Protein AF-A0A329S9K6-F1 (afdb_monomer_lite)

Organism: NCBI:txid29920

Structure (mmCIF, N/CA/C/O backbone):
data_AF-A0A329S9K6-F1
#
_entry.id   AF-A0A329S9K6-F1
#
loop_
_atom_site.group_PDB
_atom_site.id
_atom_site.type_symbol
_atom_site.label_atom_id
_atom_site.label_alt_id
_atom_site.label_comp_id
_atom_site.label_asym_id
_atom_site.label_entity_id
_atom_site.label_seq_id
_atom_site.pdbx_PDB_ins_code
_atom_site.Cartn_x
_atom_site.Cartn_y
_atom_site.Cartn_z
_atom_site.occupancy
_atom_site.B_iso_or_equiv
_atom_site.auth_seq_id
_atom_site.auth_comp_id
_atom_site.auth_asym_id
_atom_site.auth_atom_id
_atom_site.pdbx_PDB_model_num
ATOM 1 N N . MET A 1 1 ? 4.020 3.163 -23.873 1.00 39.38 1 MET A N 1
ATOM 2 C CA . MET A 1 1 ? 3.895 3.831 -22.552 1.00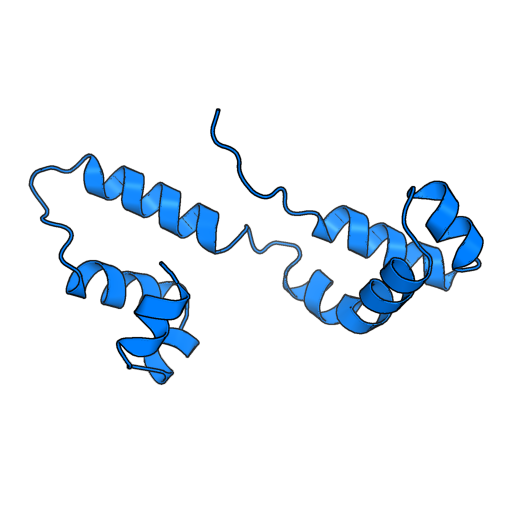 39.38 1 MET A CA 1
ATOM 3 C C . MET A 1 1 ? 4.492 2.930 -21.475 1.00 39.38 1 MET A C 1
ATOM 5 O O . MET A 1 1 ? 4.010 1.814 -21.320 1.00 39.38 1 MET A O 1
ATOM 9 N N . LYS A 1 2 ? 5.538 3.359 -20.749 1.00 43.84 2 LYS A N 1
ATOM 10 C CA . LYS A 1 2 ? 6.061 2.594 -19.600 1.00 43.84 2 LYS A CA 1
ATOM 11 C C . LYS A 1 2 ? 4.989 2.581 -18.488 1.00 43.84 2 LYS A C 1
ATOM 13 O O . LYS A 1 2 ? 4.810 3.578 -17.790 1.00 43.84 2 LYS A O 1
ATOM 18 N N . LYS A 1 3 ? 4.227 1.486 -18.356 1.00 47.94 3 LYS A N 1
ATOM 19 C CA . LYS A 1 3 ? 3.249 1.277 -17.269 1.00 47.94 3 LYS A CA 1
ATOM 20 C C . LYS A 1 3 ? 3.999 0.938 -15.979 1.00 47.94 3 LYS A C 1
ATOM 22 O O . LYS A 1 3 ? 4.138 -0.222 -15.613 1.00 47.94 3 LYS A O 1
ATOM 27 N N . TRP A 1 4 ? 4.508 1.955 -15.295 1.00 52.69 4 TRP A N 1
ATOM 28 C CA . TRP A 1 4 ? 5.108 1.769 -13.978 1.00 52.69 4 TRP A CA 1
ATOM 29 C C . TRP A 1 4 ? 4.030 1.732 -12.887 1.00 52.69 4 TRP A C 1
ATOM 31 O O . TRP A 1 4 ? 3.126 2.578 -12.898 1.00 52.69 4 TRP A O 1
ATOM 41 N N . PRO A 1 5 ? 4.128 0.829 -11.896 1.00 54.84 5 PRO A N 1
ATOM 42 C CA . PRO A 1 5 ? 3.332 0.928 -10.682 1.00 54.84 5 PRO A CA 1
ATOM 43 C C . PRO A 1 5 ? 3.665 2.248 -9.979 1.00 54.84 5 PRO A C 1
ATOM 45 O O . PRO A 1 5 ? 4.776 2.440 -9.482 1.00 54.84 5 PRO A O 1
ATOM 48 N N . LYS A 1 6 ? 2.719 3.193 -9.963 1.00 60.12 6 LYS A N 1
ATOM 49 C CA . LYS A 1 6 ? 2.907 4.476 -9.273 1.00 60.12 6 LYS A CA 1
ATOM 50 C C . LYS A 1 6 ? 3.147 4.208 -7.785 1.00 60.12 6 LYS A C 1
ATOM 52 O O . LYS A 1 6 ? 2.369 3.487 -7.160 1.00 60.12 6 LYS A O 1
ATOM 57 N N . ASN A 1 7 ? 4.185 4.815 -7.204 1.00 67.88 7 ASN A N 1
ATOM 58 C CA . ASN A 1 7 ? 4.371 4.796 -5.755 1.00 67.88 7 ASN A CA 1
ATOM 59 C C . ASN A 1 7 ? 3.206 5.556 -5.097 1.00 67.88 7 ASN A C 1
ATOM 61 O O . ASN A 1 7 ? 3.165 6.786 -5.101 1.00 67.88 7 ASN A O 1
ATOM 65 N N . LYS A 1 8 ? 2.245 4.809 -4.543 1.00 75.31 8 LYS A N 1
ATOM 66 C CA . LYS A 1 8 ? 1.071 5.361 -3.853 1.00 75.31 8 LYS A CA 1
ATOM 67 C C . LYS A 1 8 ? 1.327 5.640 -2.365 1.00 75.31 8 LYS A C 1
ATOM 69 O O . LYS A 1 8 ? 0.401 6.065 -1.683 1.00 75.31 8 LYS A O 1
ATOM 74 N N . ASN A 1 9 ? 2.541 5.428 -1.842 1.00 79.88 9 ASN A N 1
ATOM 75 C CA . ASN A 1 9 ? 2.822 5.555 -0.404 1.00 79.88 9 ASN A CA 1
ATOM 76 C C . ASN A 1 9 ? 2.548 6.966 0.121 1.00 79.88 9 ASN A C 1
ATOM 78 O O . ASN A 1 9 ? 2.040 7.092 1.226 1.00 79.88 9 ASN A O 1
ATOM 82 N N . LYS A 1 10 ? 2.767 8.017 -0.683 1.00 80.12 10 LYS A N 1
ATOM 83 C CA . LYS A 1 10 ? 2.401 9.395 -0.305 1.00 80.12 10 LYS A CA 1
ATOM 84 C C . LYS A 1 10 ? 0.908 9.527 0.016 1.00 80.12 10 LYS A C 1
ATOM 86 O O . LYS A 1 10 ? 0.547 10.101 1.034 1.00 80.12 10 LYS A O 1
ATOM 91 N N . THR A 1 11 ? 0.040 8.965 -0.825 1.00 83.50 11 THR A N 1
ATOM 92 C CA . THR A 1 11 ? -1.416 8.985 -0.615 1.00 83.50 11 THR A CA 1
ATOM 93 C C . THR A 1 11 ? -1.823 8.118 0.574 1.00 83.50 11 THR A C 1
ATOM 95 O O . THR A 1 11 ? -2.662 8.525 1.370 1.00 83.50 11 THR A O 1
ATOM 98 N N . LYS A 1 12 ? -1.193 6.946 0.732 1.00 87.06 12 LYS A N 1
ATOM 99 C CA . LYS A 1 12 ? -1.447 6.051 1.871 1.00 87.06 12 LYS A CA 1
ATOM 100 C C . LYS A 1 12 ? -1.069 6.696 3.207 1.00 87.06 12 LYS A C 1
ATOM 102 O O . LYS A 1 12 ? -1.799 6.544 4.179 1.00 87.06 12 LYS A O 1
ATOM 107 N N . LEU A 1 13 ? 0.044 7.429 3.238 1.00 85.25 13 LEU A N 1
ATOM 108 C CA . LEU A 1 13 ? 0.511 8.169 4.411 1.00 85.25 13 LEU A CA 1
ATOM 109 C C . LEU A 1 13 ? -0.431 9.320 4.761 1.00 85.25 13 LEU A C 1
ATOM 111 O O . LEU A 1 13 ? -0.845 9.401 5.910 1.00 85.25 13 LEU A O 1
ATOM 115 N N . LYS A 1 14 ? -0.879 10.108 3.773 1.00 86.50 14 LYS A N 1
ATOM 116 C CA . LYS A 1 14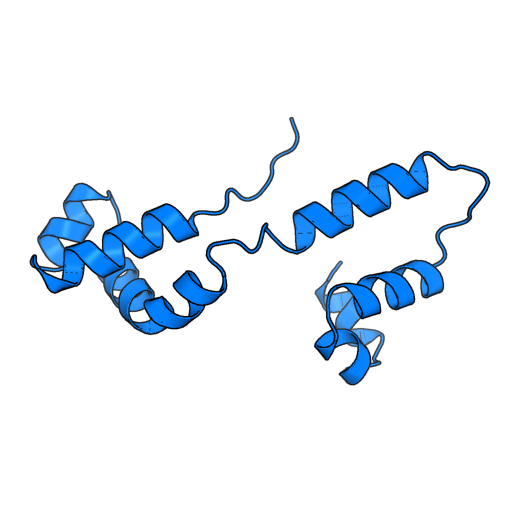 ? -1.915 11.134 3.991 1.00 86.50 14 LYS A CA 1
ATOM 117 C C . LYS A 1 14 ? -3.185 10.549 4.616 1.00 86.50 14 LYS A C 1
ATOM 119 O O . LYS A 1 14 ? -3.717 11.120 5.559 1.00 86.50 14 LYS A O 1
ATOM 124 N N . GLY A 1 15 ? -3.650 9.395 4.129 1.00 87.06 15 GLY A N 1
ATOM 125 C CA . GLY A 1 15 ? -4.804 8.709 4.718 1.00 87.06 15 GLY A CA 1
ATOM 126 C C . GLY A 1 15 ? -4.546 8.185 6.132 1.00 87.06 15 GLY A C 1
ATOM 127 O O . GLY A 1 15 ? -5.409 8.305 6.996 1.00 87.06 15 GLY A O 1
ATOM 128 N N . ALA A 1 16 ? -3.351 7.653 6.396 1.00 87.94 16 ALA A N 1
ATOM 129 C CA . ALA A 1 16 ? -2.968 7.204 7.732 1.00 87.94 16 ALA A CA 1
ATOM 130 C C . ALA A 1 16 ? -2.860 8.371 8.730 1.00 87.94 16 ALA A C 1
ATOM 132 O O . ALA A 1 16 ? -3.294 8.231 9.870 1.00 87.94 16 ALA A O 1
ATOM 133 N N . GLU A 1 17 ? -2.336 9.524 8.317 1.00 86.81 17 GLU A N 1
ATOM 134 C CA . GLU A 1 17 ? -2.247 10.731 9.149 1.00 86.81 17 GLU A CA 1
ATOM 135 C C . GLU A 1 17 ? -3.623 11.346 9.409 1.00 86.81 17 GLU A C 1
ATOM 137 O O . GLU A 1 17 ? -3.973 11.5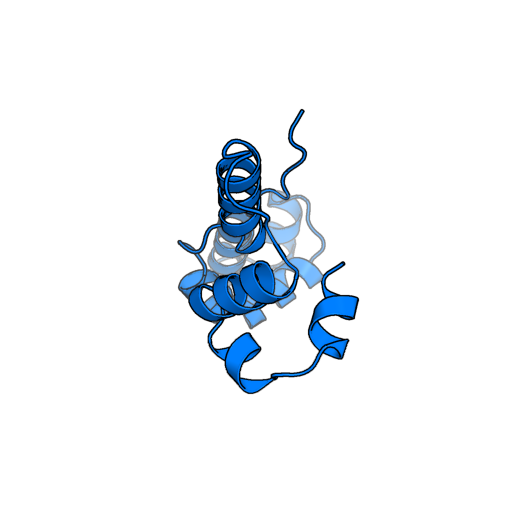64 10.567 1.00 86.81 17 GLU A O 1
ATOM 142 N N . ALA A 1 18 ? -4.445 11.525 8.369 1.00 87.62 18 ALA A N 1
ATOM 143 C CA . ALA A 1 18 ? -5.801 12.062 8.503 1.00 87.62 18 ALA A CA 1
ATOM 144 C C . ALA A 1 18 ? -6.672 11.211 9.444 1.00 87.62 18 ALA A C 1
ATOM 146 O O . ALA A 1 18 ? -7.461 11.739 10.222 1.00 87.62 18 ALA A O 1
ATOM 147 N N . SER A 1 19 ? -6.480 9.888 9.434 1.00 84.50 19 SER A N 1
ATOM 148 C CA . SER A 1 19 ? -7.211 8.963 10.309 1.00 84.50 19 SER A CA 1
ATOM 149 C C . SER A 1 19 ? -6.823 9.015 11.793 1.00 84.50 19 SER A C 1
ATOM 151 O O . SER A 1 19 ? -7.457 8.335 12.595 1.00 84.50 19 SER A O 1
ATOM 153 N N . LYS A 1 20 ? -5.785 9.776 12.173 1.00 84.56 20 LYS A N 1
ATOM 154 C CA . LYS A 1 20 ? -5.461 10.040 13.588 1.00 84.56 20 LYS A CA 1
ATOM 155 C C . LYS A 1 20 ? -6.315 11.162 14.178 1.00 84.56 20 LYS A C 1
ATOM 157 O O . LYS A 1 20 ? -6.518 11.186 15.384 1.00 84.56 20 LYS A O 1
ATOM 162 N N . SER A 1 21 ? -6.777 12.083 13.334 1.00 83.69 21 SER A N 1
ATOM 163 C CA . SER A 1 21 ? -7.503 13.292 13.745 1.00 83.69 21 SER A CA 1
ATOM 164 C C . SER A 1 21 ? -8.983 13.259 13.361 1.00 83.69 21 SER A C 1
ATOM 166 O O . SER A 1 21 ? -9.773 13.984 13.952 1.00 83.69 21 SER A O 1
ATOM 168 N N . ALA A 1 22 ? -9.366 12.427 12.390 1.00 87.12 22 ALA A N 1
ATOM 169 C CA . ALA A 1 22 ? -10.737 12.286 11.914 1.00 87.12 22 ALA A CA 1
ATOM 170 C C . ALA A 1 22 ? -11.193 10.814 11.913 1.00 87.12 22 ALA A C 1
ATOM 172 O O . ALA A 1 22 ? -10.360 9.904 11.814 1.00 87.12 22 ALA A O 1
ATOM 173 N N . PRO A 1 23 ? -12.514 10.552 11.959 1.00 90.50 23 PRO A N 1
ATOM 174 C CA . PRO A 1 23 ? -13.055 9.204 11.859 1.00 90.50 23 PRO A CA 1
ATOM 175 C C . PRO A 1 23 ? -12.603 8.504 10.574 1.00 90.50 23 PRO A C 1
ATOM 177 O O . PRO A 1 23 ? -12.684 9.057 9.474 1.00 90.50 23 PRO A O 1
ATOM 180 N N . VAL A 1 24 ? -12.209 7.234 10.693 1.00 88.12 24 VAL A N 1
ATOM 181 C CA . VAL A 1 24 ? -11.742 6.406 9.565 1.00 88.12 24 VAL A CA 1
ATOM 182 C C . VAL A 1 24 ? -12.752 6.367 8.412 1.00 88.12 24 VAL A C 1
ATOM 184 O O . VAL A 1 24 ? -12.352 6.345 7.250 1.00 88.12 24 VAL A O 1
ATOM 187 N N . ALA A 1 25 ? -14.053 6.394 8.715 1.00 88.06 25 ALA A N 1
ATOM 188 C CA . ALA A 1 25 ? -15.118 6.420 7.714 1.00 88.06 25 ALA A CA 1
ATOM 189 C C . ALA A 1 25 ? -15.103 7.702 6.863 1.00 88.06 25 ALA A C 1
ATOM 191 O O . ALA A 1 25 ? -15.256 7.630 5.648 1.00 88.06 25 ALA A O 1
ATOM 192 N N . GLN A 1 26 ? -14.848 8.862 7.471 1.00 89.50 26 GLN A N 1
ATOM 193 C CA . GLN A 1 26 ? -14.786 10.139 6.759 1.00 89.50 26 GLN A CA 1
ATOM 194 C C . GLN A 1 26 ? -13.554 10.202 5.847 1.00 89.50 26 GLN A C 1
ATOM 196 O O . GLN A 1 26 ? -13.652 10.591 4.684 1.00 89.50 26 GLN A O 1
ATOM 201 N N . VAL A 1 27 ? -12.407 9.735 6.349 1.00 88.25 27 VAL A N 1
ATOM 202 C CA . VAL A 1 27 ? -11.147 9.658 5.592 1.00 88.25 27 VAL A CA 1
ATOM 203 C C . VAL A 1 27 ? -11.252 8.677 4.420 1.00 88.25 27 VAL A C 1
ATOM 205 O O . VAL A 1 27 ? -10.754 8.950 3.327 1.00 88.25 27 VAL A O 1
ATOM 208 N N . ALA A 1 28 ? -11.921 7.542 4.630 1.00 89.81 28 ALA A N 1
ATOM 209 C CA . ALA A 1 28 ? -12.207 6.550 3.598 1.00 89.81 28 ALA A CA 1
ATOM 210 C C . ALA A 1 28 ? -13.023 7.154 2.441 1.00 89.81 28 ALA A C 1
ATOM 212 O O . ALA A 1 28 ? -12.632 7.016 1.279 1.00 89.81 28 ALA A O 1
ATOM 213 N N . THR A 1 29 ? -14.091 7.890 2.759 1.00 91.06 29 THR A N 1
ATOM 214 C CA . THR A 1 29 ? -14.939 8.563 1.765 1.00 91.06 29 THR A CA 1
ATOM 215 C C . THR A 1 29 ? -14.183 9.659 1.014 1.00 91.06 29 THR A C 1
ATOM 217 O O . THR A 1 29 ? -14.226 9.687 -0.213 1.00 91.06 29 THR A O 1
ATOM 220 N N . GLN A 1 30 ? -13.417 10.505 1.713 1.00 89.50 30 GLN A N 1
ATOM 221 C CA . GLN A 1 30 ? -12.613 11.569 1.089 1.00 89.50 30 GLN A CA 1
ATOM 222 C C . GLN A 1 30 ? -11.563 11.036 0.106 1.00 89.50 30 GLN A C 1
ATOM 224 O O . GLN A 1 30 ? -11.265 11.678 -0.898 1.00 89.50 30 GLN A O 1
ATOM 229 N N . LEU A 1 31 ? -10.984 9.870 0.395 1.00 87.00 31 LEU A N 1
ATOM 230 C CA . LEU A 1 31 ? -9.941 9.261 -0.433 1.00 87.00 31 LEU A CA 1
ATOM 231 C C . LEU A 1 31 ? -10.482 8.238 -1.444 1.00 87.00 31 LEU A C 1
ATOM 233 O O . LEU A 1 31 ? -9.687 7.667 -2.196 1.00 87.00 31 LEU A O 1
ATOM 237 N N . GLY A 1 32 ? -11.795 7.984 -1.466 1.00 89.00 32 GLY A N 1
ATOM 238 C CA . GLY A 1 32 ? -12.418 6.993 -2.348 1.00 89.00 32 GLY A CA 1
ATOM 239 C C . GLY A 1 32 ? -11.917 5.563 -2.108 1.00 89.00 32 GLY A C 1
ATOM 240 O O . GLY A 1 32 ? -11.755 4.790 -3.052 1.00 89.00 32 GLY A O 1
ATOM 241 N N . VAL A 1 33 ? -11.605 5.208 -0.859 1.00 90.00 33 VAL A N 1
ATOM 242 C CA . VAL A 1 33 ? -11.077 3.887 -0.471 1.00 90.00 33 VAL A CA 1
ATOM 243 C C . VAL A 1 33 ? -11.922 3.265 0.624 1.00 90.00 33 VAL A C 1
ATOM 245 O O . VAL A 1 33 ? -12.438 3.945 1.495 1.00 90.00 33 VAL A O 1
ATOM 248 N N . HIS A 1 34 ? -12.005 1.936 0.641 1.00 93.06 34 HIS A N 1
ATOM 249 C CA . HIS A 1 34 ? -12.715 1.225 1.700 1.00 93.06 34 HIS A CA 1
ATOM 250 C C . HIS A 1 34 ? -12.038 1.398 3.075 1.00 93.06 34 HIS A C 1
ATOM 252 O O . HIS A 1 34 ? -10.807 1.377 3.173 1.00 93.06 34 HIS A O 1
ATOM 258 N N . ARG A 1 35 ? -12.838 1.451 4.152 1.00 90.50 35 ARG A N 1
ATOM 259 C CA . ARG A 1 35 ? -12.392 1.598 5.558 1.00 90.50 35 ARG A CA 1
ATOM 260 C C . ARG A 1 35 ? -11.249 0.661 5.964 1.00 90.50 35 ARG A C 1
ATOM 262 O O . ARG A 1 35 ? -10.305 1.076 6.629 1.00 90.50 35 ARG A O 1
ATOM 269 N N . SER A 1 36 ? -11.281 -0.594 5.511 1.00 92.31 36 SER A N 1
ATOM 270 C CA . SER A 1 36 ? -10.229 -1.579 5.816 1.00 92.31 36 SER A CA 1
ATOM 271 C C . SER A 1 36 ? -8.864 -1.190 5.241 1.00 92.31 36 SER A C 1
ATOM 273 O O . SER A 1 36 ? -7.834 -1.545 5.813 1.00 92.31 36 SER A O 1
ATOM 275 N N . SER A 1 37 ? -8.834 -0.433 4.141 1.00 90.62 37 SER A N 1
ATOM 276 C CA . SER A 1 37 ? -7.593 0.066 3.544 1.00 90.62 37 SER A CA 1
ATOM 277 C C . SER A 1 37 ? -6.923 1.087 4.453 1.00 90.62 37 SER A C 1
ATOM 279 O O . SER A 1 37 ? -5.715 1.012 4.654 1.00 90.62 37 SER A O 1
ATOM 281 N N . VAL A 1 38 ? -7.709 1.980 5.058 1.00 88.44 38 VAL A N 1
ATOM 282 C CA . VAL A 1 38 ? -7.212 2.997 5.992 1.00 88.44 38 VAL A CA 1
ATOM 283 C C . VAL A 1 38 ? -6.635 2.338 7.251 1.00 88.44 38 VAL A C 1
ATOM 285 O O . VAL A 1 38 ? -5.510 2.652 7.635 1.00 88.44 38 VAL A O 1
ATOM 288 N N . TYR A 1 39 ? -7.312 1.330 7.819 1.00 91.81 39 TYR A N 1
ATOM 289 C CA . TYR A 1 39 ? -6.769 0.544 8.941 1.00 91.81 39 TYR A CA 1
ATOM 290 C C . TYR A 1 39 ? -5.458 -0.173 8.592 1.00 91.81 39 TYR A C 1
ATOM 292 O O . TYR A 1 39 ? -4.501 -0.170 9.370 1.00 91.81 39 TYR A O 1
ATOM 300 N N . ARG A 1 40 ? -5.371 -0.767 7.395 1.00 90.31 40 ARG A N 1
ATOM 301 C CA . ARG A 1 40 ? -4.125 -1.385 6.915 1.00 90.31 40 ARG A CA 1
ATOM 302 C C . ARG A 1 40 ? -3.010 -0.347 6.769 1.00 90.31 40 ARG A C 1
ATOM 304 O O . ARG A 1 40 ? -1.861 -0.641 7.089 1.00 90.31 40 ARG A O 1
ATOM 311 N N . TRP A 1 41 ? -3.325 0.863 6.314 1.00 91.56 41 TRP A N 1
ATOM 312 C CA . TRP A 1 41 ? -2.343 1.942 6.199 1.00 91.56 41 TRP A CA 1
ATOM 313 C C . TRP A 1 41 ? -1.860 2.433 7.559 1.00 91.56 41 TRP A C 1
ATOM 315 O O . TRP A 1 41 ? -0.657 2.614 7.711 1.00 91.56 41 TRP A O 1
ATOM 325 N N . GLN A 1 42 ? -2.739 2.556 8.558 1.00 87.94 42 GLN A N 1
ATOM 326 C CA . GLN A 1 42 ? -2.326 2.850 9.934 1.00 87.94 42 GLN A CA 1
ATOM 327 C C . GLN A 1 42 ? -1.336 1.803 10.458 1.00 87.94 42 GLN A C 1
ATOM 329 O O . GLN A 1 42 ? -0.240 2.159 10.892 1.00 87.94 42 GLN A O 1
ATOM 334 N N . LYS A 1 43 ? -1.671 0.509 10.333 1.00 90.06 43 LYS A N 1
ATOM 335 C CA . LYS A 1 43 ? -0.809 -0.598 10.786 1.00 90.06 43 LYS A CA 1
ATOM 336 C C . LYS A 1 43 ? 0.587 -0.558 10.153 1.00 90.06 43 LYS A C 1
ATOM 338 O O . LYS A 1 43 ? 1.575 -0.890 10.802 1.00 90.06 43 LYS A O 1
ATOM 343 N N . HIS A 1 44 ? 0.679 -0.139 8.892 1.00 86.50 44 HIS A N 1
ATOM 344 C CA . HIS A 1 44 ? 1.932 -0.102 8.136 1.00 86.50 44 HIS A CA 1
ATOM 345 C C . HIS A 1 44 ? 2.547 1.302 8.001 1.00 86.50 44 HIS A C 1
ATOM 347 O O . HIS A 1 44 ? 3.506 1.468 7.247 1.00 86.50 44 HIS A O 1
ATOM 353 N N . ALA A 1 45 ? 2.056 2.310 8.732 1.00 84.81 45 ALA A N 1
ATOM 354 C CA . ALA A 1 45 ? 2.486 3.703 8.580 1.00 84.81 45 ALA A CA 1
ATOM 355 C C . ALA A 1 45 ? 3.999 3.886 8.790 1.00 84.81 45 ALA A C 1
ATOM 357 O O . ALA A 1 45 ? 4.668 4.498 7.961 1.00 84.81 45 ALA A O 1
ATOM 358 N N . LYS A 1 46 ? 4.564 3.262 9.833 1.00 83.69 46 LYS A N 1
ATOM 359 C CA . LYS A 1 46 ? 6.005 3.318 10.140 1.00 83.69 46 LYS A CA 1
ATOM 360 C C . LYS A 1 46 ? 6.868 2.736 9.012 1.00 83.69 46 LYS A C 1
ATOM 362 O O . LYS A 1 46 ? 7.886 3.314 8.642 1.00 83.69 46 LYS A O 1
ATOM 367 N N . ALA A 1 47 ? 6.430 1.622 8.421 1.00 80.50 47 ALA A N 1
ATOM 368 C CA . ALA A 1 47 ? 7.109 1.006 7.282 1.00 80.50 47 ALA A CA 1
ATOM 369 C C . ALA A 1 47 ? 6.977 1.855 6.005 1.00 80.50 47 ALA A C 1
ATOM 371 O O . ALA A 1 47 ? 7.908 1.909 5.203 1.00 80.50 47 ALA A O 1
ATOM 372 N N . MET A 1 48 ? 5.846 2.537 5.809 1.00 79.38 48 MET A N 1
ATOM 373 C CA . MET A 1 48 ? 5.642 3.431 4.665 1.00 79.38 48 MET A CA 1
ATOM 374 C C . MET A 1 48 ? 6.459 4.725 4.774 1.00 79.38 48 MET A C 1
ATOM 376 O O . MET A 1 48 ? 6.975 5.172 3.753 1.00 79.38 48 MET A O 1
ATOM 380 N N . GLU A 1 49 ? 6.628 5.289 5.975 1.00 78.69 49 GLU A N 1
ATOM 381 C CA . GLU A 1 49 ? 7.507 6.446 6.217 1.00 78.69 49 GLU A CA 1
ATOM 382 C C . GLU A 1 49 ? 8.978 6.101 5.944 1.00 78.69 49 GLU A C 1
ATOM 384 O O . GLU A 1 49 ? 9.646 6.809 5.189 1.00 78.69 49 GLU A O 1
ATOM 389 N N . ALA A 1 50 ? 9.462 4.954 6.436 1.00 78.06 50 ALA A N 1
ATOM 390 C CA . ALA A 1 50 ? 10.818 4.476 6.138 1.00 78.06 50 ALA A CA 1
ATOM 391 C C . ALA A 1 50 ? 11.062 4.297 4.623 1.00 78.06 50 ALA A C 1
ATOM 393 O O . ALA A 1 50 ? 12.155 4.547 4.122 1.00 78.06 50 ALA A O 1
ATOM 394 N N . ASN A 1 51 ? 10.020 3.924 3.872 1.00 69.38 51 ASN A N 1
ATOM 395 C CA . ASN A 1 51 ? 10.070 3.708 2.424 1.00 69.38 51 ASN A CA 1
ATOM 396 C C . ASN A 1 51 ? 9.525 4.893 1.601 1.00 69.38 51 ASN A C 1
ATOM 398 O O . ASN A 1 51 ? 9.237 4.747 0.412 1.00 69.38 51 ASN A O 1
ATOM 402 N N . LYS A 1 52 ? 9.375 6.083 2.196 1.00 68.19 52 LYS A N 1
ATOM 403 C CA . LYS A 1 52 ? 8.804 7.275 1.536 1.00 68.19 52 LYS A CA 1
ATOM 404 C C . LYS A 1 52 ? 9.666 7.800 0.389 1.00 68.19 52 LYS A C 1
ATOM 406 O O . LYS A 1 52 ? 9.135 8.316 -0.594 1.00 68.19 52 LYS A O 1
ATOM 411 N N . LYS A 1 53 ? 10.988 7.646 0.522 1.00 62.16 53 LYS A N 1
ATOM 412 C CA . LYS A 1 53 ? 12.007 8.032 -0.471 1.00 62.16 53 LYS A CA 1
ATOM 413 C C . LYS A 1 53 ? 12.478 6.868 -1.340 1.00 62.16 53 LYS A C 1
ATOM 415 O O . LYS A 1 53 ? 13.098 7.103 -2.371 1.00 62.16 53 LYS A O 1
ATOM 420 N N . ALA A 1 54 ? 12.175 5.630 -0.949 1.00 59.12 54 ALA A N 1
ATOM 421 C CA . ALA A 1 54 ? 12.471 4.476 -1.776 1.00 59.12 54 ALA A CA 1
ATOM 422 C C . ALA A 1 54 ? 11.601 4.565 -3.038 1.00 59.12 54 ALA A C 1
ATOM 424 O O . ALA A 1 54 ? 10.373 4.434 -2.992 1.00 59.12 54 ALA A O 1
ATOM 425 N N . GLY A 1 55 ? 12.237 4.835 -4.181 1.00 57.41 55 GLY A N 1
ATOM 426 C CA . GLY A 1 55 ? 11.627 4.559 -5.475 1.00 57.41 55 GLY A CA 1
ATOM 427 C C . GLY A 1 55 ? 11.182 3.098 -5.513 1.00 57.41 55 GLY A C 1
ATOM 428 O O . GLY A 1 55 ? 11.675 2.270 -4.746 1.00 57.41 55 GLY A O 1
ATOM 429 N N . ASN A 1 56 ? 10.230 2.762 -6.384 1.00 62.59 56 ASN A N 1
ATOM 430 C CA . ASN A 1 56 ? 9.871 1.362 -6.566 1.00 62.59 56 ASN A CA 1
ATOM 431 C C . ASN A 1 56 ? 11.164 0.596 -6.906 1.00 62.59 56 ASN A C 1
ATOM 433 O O . ASN A 1 56 ? 11.779 0.883 -7.930 1.00 62.59 56 ASN A O 1
ATOM 437 N N . LYS A 1 57 ? 11.613 -0.306 -6.024 1.00 57.25 57 LYS A N 1
ATOM 438 C CA . LYS A 1 57 ? 12.919 -0.991 -6.116 1.00 57.25 57 LYS A CA 1
ATOM 439 C C . LYS A 1 57 ? 13.140 -1.624 -7.494 1.00 57.25 57 LYS A C 1
ATOM 441 O O . LYS A 1 57 ? 14.238 -1.616 -8.039 1.00 57.25 57 LYS A O 1
ATOM 446 N N . TYR A 1 58 ? 12.039 -2.081 -8.075 1.00 57.03 58 TYR A N 1
ATOM 447 C CA . TYR A 1 58 ? 11.941 -2.675 -9.397 1.00 57.03 58 TYR A CA 1
ATOM 448 C C . TYR A 1 58 ? 12.153 -1.668 -10.544 1.00 57.03 58 TYR A C 1
ATOM 450 O O . TYR A 1 58 ? 12.691 -2.039 -11.578 1.00 57.03 58 TYR A O 1
ATOM 458 N N . CYS A 1 59 ? 11.797 -0.389 -10.378 1.00 57.78 59 CYS A N 1
ATOM 459 C CA . CYS A 1 59 ? 12.019 0.647 -11.396 1.00 57.78 59 CYS A CA 1
ATOM 460 C C . CYS A 1 59 ? 13.505 0.954 -11.603 1.00 57.78 59 CYS A C 1
ATOM 462 O O . CYS A 1 59 ? 13.960 0.989 -12.740 1.00 57.78 59 CYS A O 1
ATOM 464 N N . VAL A 1 60 ? 14.262 1.113 -10.513 1.00 62.34 60 VAL A N 1
ATOM 465 C CA . VAL A 1 60 ? 15.700 1.433 -10.573 1.00 62.34 60 VAL A CA 1
ATOM 466 C C . VAL A 1 60 ? 16.492 0.286 -11.208 1.00 62.34 60 VAL A C 1
ATOM 468 O O . VAL A 1 60 ? 17.356 0.517 -12.049 1.00 62.34 60 VAL A O 1
ATOM 471 N N . LEU A 1 61 ? 16.147 -0.961 -10.865 1.00 63.66 61 LEU A N 1
ATOM 472 C CA . LEU A 1 61 ? 16.762 -2.147 -11.460 1.00 63.66 61 LEU A CA 1
ATOM 473 C C . LEU A 1 61 ? 16.449 -2.263 -12.960 1.00 63.66 61 LEU A C 1
ATOM 475 O O . LEU A 1 61 ? 17.340 -2.565 -13.747 1.00 63.66 61 LEU A O 1
ATOM 479 N N . LEU A 1 62 ? 15.202 -2.009 -13.369 1.00 64.94 62 LEU A N 1
ATOM 480 C CA . LEU A 1 62 ? 14.790 -2.117 -14.771 1.00 64.94 62 LEU A CA 1
ATOM 481 C C . LEU A 1 62 ? 15.389 -1.021 -15.659 1.00 64.94 62 LEU A C 1
ATOM 483 O O . LEU A 1 62 ? 15.764 -1.322 -16.791 1.00 64.94 62 LEU A O 1
ATOM 487 N N . ASP A 1 63 ? 15.519 0.217 -15.172 1.00 65.62 63 ASP A N 1
ATOM 488 C CA . ASP A 1 63 ? 16.192 1.279 -15.931 1.00 65.62 63 ASP A CA 1
ATOM 489 C C . ASP A 1 63 ? 17.693 0.982 -16.091 1.00 65.62 63 ASP A C 1
ATOM 491 O O . ASP A 1 63 ? 18.226 1.134 -17.190 1.00 65.62 63 ASP A O 1
ATOM 495 N N . TYR A 1 64 ? 18.343 0.437 -15.059 1.00 66.56 64 TYR A N 1
ATOM 496 C CA . TYR A 1 64 ? 19.738 0.003 -15.145 1.00 66.56 64 TYR A CA 1
ATOM 497 C C . TYR A 1 64 ? 19.927 -1.205 -16.079 1.00 66.56 64 TYR A C 1
ATOM 499 O O . TYR A 1 64 ? 20.837 -1.219 -16.903 1.00 66.56 64 TYR A O 1
ATOM 507 N N . VAL A 1 65 ? 19.041 -2.209 -16.036 1.00 68.94 65 VAL A N 1
ATOM 508 C CA . VAL A 1 65 ? 19.066 -3.333 -16.995 1.00 68.94 65 VAL A CA 1
ATOM 509 C C . VAL A 1 65 ? 18.848 -2.832 -18.423 1.00 68.94 65 VAL A C 1
ATOM 511 O O . VAL A 1 65 ? 19.515 -3.303 -19.345 1.00 68.94 65 VAL A O 1
ATOM 514 N N . ALA A 1 66 ? 17.940 -1.874 -18.625 1.00 70.00 66 ALA A N 1
ATOM 515 C CA . ALA A 1 66 ? 17.718 -1.261 -19.929 1.00 70.00 66 ALA A CA 1
ATOM 516 C C . ALA A 1 66 ? 18.956 -0.496 -20.420 1.00 70.00 66 ALA A C 1
ATOM 518 O O . ALA A 1 66 ? 19.276 -0.571 -21.603 1.00 70.00 66 ALA A O 1
ATOM 519 N N . GLU A 1 67 ? 19.667 0.201 -19.534 1.00 69.81 67 GLU A N 1
ATOM 520 C CA . GLU A 1 67 ? 20.937 0.867 -19.831 1.00 69.81 67 GLU A CA 1
ATOM 521 C C . GLU A 1 67 ? 22.039 -0.138 -20.192 1.00 69.81 67 GLU A C 1
ATOM 523 O O . GLU A 1 67 ? 22.681 -0.012 -21.232 1.00 69.81 67 GLU A O 1
ATOM 528 N N . MET A 1 68 ? 22.184 -1.209 -19.415 1.00 65.12 68 MET A N 1
ATOM 529 C CA . MET A 1 68 ? 23.186 -2.248 -19.659 1.00 65.12 68 MET A CA 1
ATOM 530 C C . MET A 1 68 ? 22.915 -3.032 -20.953 1.00 65.12 68 MET A C 1
ATOM 532 O O . MET A 1 68 ? 23.854 -3.374 -21.664 1.00 65.12 68 MET A O 1
ATOM 536 N N . ARG A 1 69 ? 21.645 -3.247 -21.331 1.00 66.25 69 ARG A N 1
ATOM 537 C CA . ARG A 1 69 ? 21.273 -3.847 -22.630 1.00 66.25 69 ARG A CA 1
ATOM 538 C C . ARG A 1 69 ? 21.616 -2.966 -23.836 1.00 66.25 69 ARG A C 1
ATOM 540 O O . ARG A 1 69 ? 21.727 -3.495 -24.940 1.00 66.25 69 ARG A O 1
ATOM 547 N N . LYS A 1 70 ? 21.797 -1.649 -23.662 1.00 68.75 70 LYS A N 1
ATOM 548 C CA . LYS A 1 70 ? 22.294 -0.773 -24.742 1.00 68.75 70 LYS A CA 1
ATOM 549 C C . LYS A 1 70 ? 23.767 -1.055 -25.050 1.00 68.75 70 LYS A C 1
ATOM 551 O O . LYS A 1 70 ? 24.179 -0.945 -26.203 1.00 68.75 70 LYS A O 1
ATOM 556 N N . ASN A 1 71 ? 24.539 -1.499 -24.057 1.00 64.50 71 ASN A N 1
ATOM 557 C CA . ASN A 1 71 ? 25.930 -1.908 -24.224 1.00 64.50 71 ASN A CA 1
ATOM 558 C C . ASN A 1 71 ? 26.022 -3.351 -24.747 1.00 64.50 71 ASN A C 1
ATOM 560 O O . ASN A 1 71 ? 26.283 -4.285 -23.995 1.00 64.50 71 ASN A O 1
ATOM 564 N N . ARG A 1 72 ? 25.881 -3.533 -26.069 1.00 57.56 72 ARG A N 1
ATOM 565 C CA . ARG A 1 72 ? 25.965 -4.851 -26.746 1.00 57.56 72 ARG A CA 1
ATOM 566 C C . ARG A 1 72 ? 27.289 -5.609 -26.5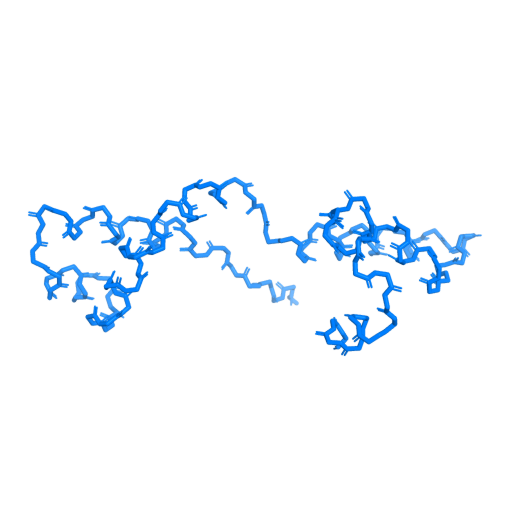33 1.00 57.56 72 ARG A C 1
ATOM 568 O O . ARG A 1 72 ? 27.357 -6.789 -26.847 1.00 57.56 72 ARG A O 1
ATOM 575 N N . LYS A 1 73 ? 28.331 -4.944 -26.018 1.00 60.69 73 LYS A N 1
ATOM 576 C CA . LYS A 1 73 ? 29.641 -5.544 -25.706 1.00 60.69 73 LYS A CA 1
ATOM 577 C C . LYS A 1 73 ? 29.659 -6.322 -24.383 1.00 60.69 73 LYS A C 1
ATOM 579 O O . LYS A 1 73 ? 30.532 -7.161 -24.193 1.00 60.69 73 LYS A O 1
ATOM 584 N N . LEU A 1 74 ? 28.724 -6.055 -23.468 1.00 57.47 74 LEU A N 1
ATOM 585 C CA . LEU A 1 74 ? 28.639 -6.729 -22.173 1.00 57.47 74 LEU A CA 1
ATOM 586 C C . LEU A 1 74 ? 27.461 -7.704 -22.198 1.00 57.47 74 LEU A C 1
ATOM 588 O O . LEU A 1 74 ? 26.298 -7.309 -22.143 1.00 57.47 74 LEU A O 1
ATOM 592 N N . CYS A 1 75 ? 27.757 -9.000 -22.279 1.00 59.09 75 CYS A N 1
ATOM 593 C CA . CYS A 1 75 ? 26.735 -10.032 -22.160 1.00 59.09 75 CYS A CA 1
ATOM 594 C C . CYS A 1 75 ? 26.193 -10.031 -20.723 1.00 59.09 75 CYS A C 1
ATOM 596 O O . CYS A 1 75 ? 26.883 -10.433 -19.785 1.00 59.09 75 CYS A O 1
ATOM 598 N N . LEU A 1 76 ? 24.948 -9.587 -20.538 1.00 61.34 76 LEU A N 1
ATOM 599 C CA . LEU A 1 76 ? 24.234 -9.714 -19.269 1.00 61.34 76 LEU A CA 1
ATOM 600 C C . LEU A 1 76 ? 23.878 -11.184 -19.026 1.00 61.34 76 LEU A C 1
ATOM 602 O O . LEU A 1 76 ? 22.775 -11.632 -19.331 1.00 61.34 76 LEU A O 1
ATOM 606 N N . THR A 1 77 ? 24.825 -11.948 -18.486 1.00 66.62 77 THR A N 1
ATOM 607 C CA . THR A 1 77 ? 24.556 -13.322 -18.045 1.00 66.62 77 THR A CA 1
ATOM 608 C C . THR A 1 77 ? 23.689 -13.321 -16.782 1.00 66.62 77 THR A C 1
ATOM 610 O O . THR A 1 77 ? 23.651 -12.346 -16.025 1.00 66.62 77 THR A O 1
ATOM 613 N N . THR A 1 78 ? 23.028 -14.442 -16.490 1.00 64.25 78 THR A N 1
ATOM 614 C CA . THR A 1 78 ? 22.252 -14.633 -15.251 1.00 64.25 78 THR A CA 1
ATOM 615 C C . THR A 1 78 ? 23.088 -14.346 -13.998 1.00 64.25 78 THR A C 1
ATOM 617 O O . THR A 1 78 ? 22.586 -13.774 -13.033 1.00 64.25 78 THR A O 1
ATOM 620 N N . LYS A 1 79 ? 24.395 -14.649 -14.033 1.00 63.31 79 LYS A N 1
ATOM 621 C CA . LYS A 1 79 ? 25.344 -14.322 -12.956 1.00 63.31 79 LYS A CA 1
ATOM 622 C C . LYS A 1 79 ? 25.508 -12.810 -12.759 1.00 63.31 79 LYS A C 1
ATOM 624 O O . LYS A 1 79 ? 25.528 -12.356 -11.617 1.00 63.31 79 LYS A O 1
ATOM 629 N N . CYS A 1 80 ? 25.557 -12.023 -13.837 1.00 67.44 80 CYS A N 1
ATOM 630 C CA . CYS A 1 80 ? 25.610 -10.561 -13.755 1.00 67.44 80 CYS A CA 1
ATOM 631 C C . CYS A 1 80 ? 24.344 -9.995 -13.095 1.00 67.44 80 CYS A C 1
ATOM 633 O O . CYS A 1 80 ? 24.441 -9.120 -12.241 1.00 67.44 80 CYS A O 1
ATOM 635 N N . LEU A 1 81 ? 23.163 -10.525 -13.432 1.00 69.00 81 LEU A N 1
ATOM 636 C CA . LEU A 1 81 ? 21.894 -10.114 -12.815 1.00 69.00 81 LEU A CA 1
ATOM 637 C C . LEU A 1 81 ? 21.840 -10.449 -11.317 1.00 69.00 81 LEU A C 1
ATOM 639 O O . LEU A 1 81 ? 21.402 -9.615 -10.529 1.00 69.00 81 LEU A O 1
ATOM 643 N N . ILE A 1 82 ? 22.344 -11.617 -10.905 1.00 66.69 82 ILE A N 1
ATOM 644 C CA . ILE A 1 82 ? 22.438 -12.015 -9.487 1.00 66.69 82 ILE A CA 1
ATOM 645 C C . ILE A 1 82 ? 23.353 -11.068 -8.702 1.00 66.69 82 ILE A C 1
ATOM 647 O O . ILE A 1 82 ? 22.965 -10.577 -7.642 1.00 66.69 82 ILE A O 1
ATOM 651 N N . LEU A 1 83 ? 24.542 -10.773 -9.235 1.00 66.06 83 LEU A N 1
ATOM 652 C CA . LEU A 1 83 ? 25.492 -9.831 -8.630 1.00 66.06 83 LEU A CA 1
ATOM 653 C C . LEU A 1 83 ? 24.938 -8.399 -8.575 1.00 66.06 83 LEU A C 1
ATOM 655 O O . LEU A 1 83 ? 25.230 -7.651 -7.645 1.00 66.06 83 LEU A O 1
ATOM 659 N N . MET A 1 84 ? 24.101 -8.012 -9.536 1.00 68.25 84 MET A N 1
ATOM 660 C CA . MET A 1 84 ? 23.418 -6.720 -9.507 1.00 68.25 84 MET A CA 1
ATOM 661 C C . MET A 1 84 ? 22.314 -6.678 -8.451 1.00 68.25 84 MET A C 1
ATOM 663 O O . MET A 1 84 ? 22.258 -5.735 -7.664 1.00 68.25 84 MET A O 1
ATOM 667 N N . MET A 1 85 ? 21.466 -7.706 -8.377 1.00 65.50 85 MET A N 1
ATOM 668 C CA . MET A 1 85 ? 20.418 -7.797 -7.355 1.00 65.50 85 MET A CA 1
ATOM 669 C C . MET A 1 85 ? 21.005 -7.814 -5.941 1.00 65.50 85 MET A C 1
ATOM 671 O O . MET A 1 85 ? 20.442 -7.190 -5.047 1.00 65.50 85 MET A O 1
ATOM 675 N N . ALA A 1 86 ? 22.182 -8.416 -5.763 1.00 63.53 86 ALA A N 1
ATOM 676 C CA . ALA A 1 86 ? 22.947 -8.373 -4.521 1.00 63.53 86 ALA A CA 1
ATOM 677 C C . ALA A 1 86 ? 23.276 -6.946 -4.037 1.00 63.53 86 ALA A C 1
ATOM 679 O O . ALA A 1 86 ? 23.241 -6.680 -2.837 1.00 63.53 86 ALA A O 1
ATOM 680 N N . LYS A 1 87 ? 23.555 -6.015 -4.961 1.00 60.69 87 LYS A N 1
ATOM 681 C CA . LYS A 1 87 ? 23.862 -4.609 -4.647 1.00 60.69 87 LYS A CA 1
ATOM 682 C C . LYS A 1 87 ? 22.624 -3.817 -4.213 1.00 60.69 87 LYS A C 1
ATOM 684 O O . LYS A 1 87 ? 22.733 -2.909 -3.395 1.00 60.69 87 LYS A O 1
ATOM 689 N N . PHE A 1 88 ? 21.451 -4.156 -4.750 1.00 57.62 88 PHE A N 1
ATOM 690 C CA . PHE A 1 88 ? 20.184 -3.477 -4.441 1.00 57.62 88 PHE A CA 1
ATOM 691 C C . PHE A 1 88 ? 19.383 -4.155 -3.315 1.00 57.62 88 PHE A C 1
ATOM 693 O O . PHE A 1 88 ? 18.484 -3.540 -2.735 1.00 57.62 88 PHE A O 1
ATOM 700 N N . ASP A 1 89 ? 19.673 -5.417 -2.995 1.00 61.56 89 ASP A N 1
ATOM 701 C CA . ASP A 1 89 ? 19.044 -6.169 -1.913 1.00 61.56 89 ASP A CA 1
ATOM 702 C C . ASP A 1 89 ? 20.045 -7.059 -1.155 1.00 61.56 89 ASP A C 1
ATOM 704 O O . ASP A 1 89 ? 20.288 -8.204 -1.548 1.00 61.56 89 ASP A O 1
ATOM 708 N N . PRO A 1 90 ? 20.582 -6.608 -0.010 1.00 59.62 90 PRO A N 1
ATOM 709 C CA . PRO A 1 90 ? 21.443 -7.456 0.808 1.00 59.62 90 PRO A CA 1
ATOM 710 C C . PRO A 1 90 ? 20.705 -8.683 1.380 1.00 59.62 90 PRO A C 1
ATOM 712 O O . PRO A 1 90 ? 21.349 -9.664 1.752 1.00 59.62 90 PRO A O 1
ATOM 715 N N . ALA A 1 91 ? 19.364 -8.694 1.432 1.00 58.44 91 ALA A N 1
ATOM 716 C CA . ALA A 1 91 ? 18.604 -9.890 1.798 1.00 58.44 91 ALA A CA 1
ATOM 717 C C . ALA A 1 91 ? 18.599 -10.945 0.677 1.00 58.44 91 ALA A C 1
ATOM 719 O O . ALA A 1 91 ? 18.631 -12.138 0.973 1.00 58.44 91 ALA A O 1
ATOM 720 N N . PHE A 1 92 ? 18.664 -10.525 -0.589 1.00 56.59 92 PHE A N 1
ATOM 721 C CA . PHE A 1 92 ? 18.811 -11.429 -1.734 1.00 56.59 92 PHE A CA 1
ATOM 722 C C . PHE A 1 92 ? 20.169 -12.153 -1.716 1.00 56.59 92 PHE A C 1
ATOM 724 O O . PHE A 1 92 ? 20.241 -13.351 -1.987 1.00 56.59 92 PHE A O 1
ATOM 731 N N . VAL A 1 93 ? 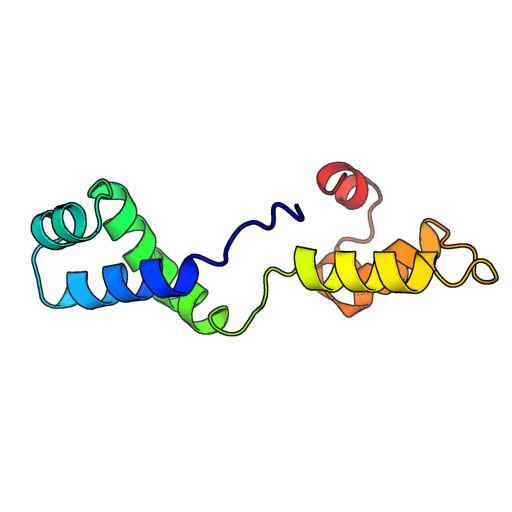21.236 -11.461 -1.290 1.00 55.56 93 VAL A N 1
ATOM 732 C CA . VAL A 1 93 ? 22.574 -12.058 -1.079 1.00 55.56 93 VAL A CA 1
ATOM 733 C C . VAL A 1 93 ? 22.541 -13.175 -0.047 1.00 55.56 93 VAL A C 1
ATOM 735 O O . VAL A 1 93 ? 23.197 -14.200 -0.227 1.00 55.56 93 VAL A O 1
ATOM 738 N N . ARG A 1 94 ? 21.773 -12.975 1.028 1.00 53.47 94 ARG A N 1
ATOM 739 C CA . ARG A 1 94 ? 21.629 -13.948 2.116 1.00 53.47 94 ARG A CA 1
ATOM 740 C C . 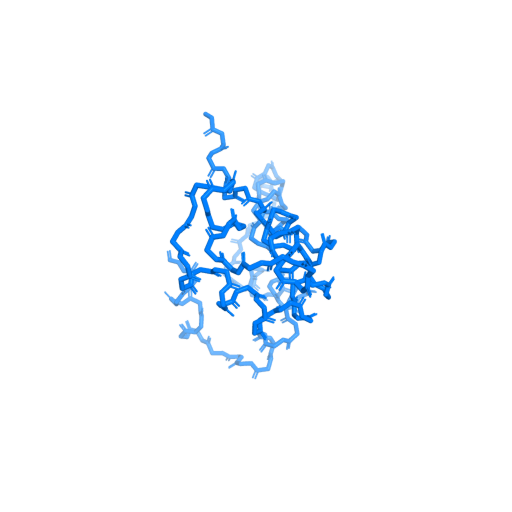ARG A 1 94 ? 20.792 -15.157 1.709 1.00 53.47 94 ARG A C 1
ATOM 742 O O . ARG A 1 94 ? 21.089 -16.257 2.152 1.00 53.47 94 ARG A O 1
ATOM 749 N N . ALA A 1 95 ? 19.789 -14.963 0.851 1.00 56.50 95 ALA A N 1
ATOM 750 C CA . ALA A 1 95 ? 18.930 -16.045 0.381 1.00 56.50 95 ALA A CA 1
ATOM 751 C C . ALA A 1 95 ? 19.637 -16.988 -0.607 1.00 56.50 95 ALA A C 1
ATOM 753 O O . ALA A 1 95 ? 19.322 -18.170 -0.605 1.00 56.50 95 ALA A O 1
ATOM 754 N N . ARG A 1 96 ? 20.584 -16.491 -1.426 1.00 50.03 96 ARG A N 1
ATOM 755 C CA . ARG A 1 96 ? 21.543 -17.265 -2.255 1.00 50.03 96 ARG A CA 1
ATOM 756 C C . ARG A 1 96 ? 20.979 -18.513 -2.979 1.00 50.03 96 ARG A C 1
ATOM 758 O O . ARG A 1 96 ? 21.713 -19.464 -3.225 1.00 50.03 96 ARG A O 1
ATOM 765 N N . GLN A 1 97 ? 19.698 -18.519 -3.356 1.00 52.91 97 GLN A N 1
ATOM 766 C CA . GLN A 1 97 ? 19.029 -19.656 -3.997 1.00 52.91 97 GLN A CA 1
ATOM 767 C C . GLN A 1 97 ? 18.344 -19.232 -5.304 1.00 52.91 97 GLN A C 1
ATOM 769 O O . GLN A 1 97 ? 17.646 -18.219 -5.362 1.00 52.91 97 GLN A O 1
ATOM 774 N N . ASN A 1 98 ? 18.501 -20.045 -6.356 1.00 50.75 98 ASN A N 1
ATOM 775 C CA . ASN A 1 98 ? 17.875 -19.843 -7.675 1.00 50.75 98 ASN A CA 1
ATOM 776 C C . ASN A 1 98 ? 16.333 -19.861 -7.635 1.00 50.75 98 ASN A C 1
ATOM 778 O O . ASN A 1 98 ? 15.678 -19.401 -8.568 1.00 50.75 98 ASN A O 1
ATOM 782 N N . THR A 1 99 ? 15.735 -20.377 -6.563 1.00 50.59 99 THR A N 1
ATOM 783 C CA . THR A 1 99 ? 14.286 -20.347 -6.318 1.00 50.59 99 THR A CA 1
ATOM 784 C C . THR A 1 99 ? 13.771 -18.923 -6.119 1.00 50.59 99 THR A C 1
ATOM 786 O O . THR A 1 99 ? 12.725 -18.582 -6.667 1.00 50.59 99 THR A O 1
ATOM 789 N N . ALA A 1 100 ? 14.539 -18.058 -5.449 1.00 44.28 100 ALA A N 1
ATOM 790 C CA . ALA A 1 100 ? 14.206 -16.641 -5.306 1.00 44.28 100 ALA A CA 1
ATOM 791 C C . ALA A 1 100 ? 14.233 -15.900 -6.654 1.00 44.28 100 ALA A C 1
ATOM 793 O O . ALA A 1 100 ? 13.504 -14.942 -6.841 1.00 44.28 100 ALA A O 1
ATOM 794 N N . LEU A 1 101 ? 15.023 -16.355 -7.630 1.00 44.06 101 LEU A N 1
ATOM 795 C CA . LEU A 1 101 ? 14.987 -15.821 -8.997 1.00 44.06 101 LEU A CA 1
ATOM 796 C C . LEU A 1 101 ? 13.678 -16.165 -9.720 1.00 44.06 101 LEU A C 1
ATOM 798 O O . LEU A 1 101 ? 13.164 -15.340 -10.468 1.00 44.06 101 LEU A O 1
ATOM 802 N N . ARG A 1 102 ? 13.123 -17.362 -9.489 1.00 43.69 102 ARG A N 1
ATOM 803 C CA . ARG A 1 102 ? 11.866 -17.807 -10.118 1.00 43.69 102 ARG A CA 1
ATOM 804 C C . ARG A 1 102 ? 10.630 -17.113 -9.559 1.00 43.69 102 ARG A C 1
ATOM 806 O O . ARG A 1 102 ? 9.661 -16.978 -10.283 1.00 43.69 102 ARG A O 1
ATOM 813 N N . SER A 1 103 ? 10.658 -16.660 -8.307 1.00 44.38 103 SER A N 1
ATOM 814 C CA . SER A 1 103 ? 9.573 -15.841 -7.753 1.00 44.38 103 SER A CA 1
ATOM 815 C C . SER A 1 103 ? 9.646 -14.366 -8.183 1.00 44.38 103 SER A C 1
ATOM 817 O O . SER A 1 103 ? 8.807 -13.575 -7.762 1.00 44.38 103 SER A O 1
ATOM 819 N N . TRP A 1 104 ? 10.681 -13.983 -8.941 1.00 40.31 104 TRP A N 1
ATOM 820 C CA . TRP A 1 104 ? 10.947 -12.616 -9.408 1.00 40.31 104 TRP A CA 1
ATOM 821 C C . TRP A 1 104 ? 10.808 -12.437 -10.933 1.00 40.31 104 TRP A C 1
ATOM 823 O O . TRP A 1 104 ? 10.859 -11.295 -11.395 1.00 40.31 104 TRP A O 1
ATOM 833 N N . ILE A 1 105 ? 10.655 -13.529 -11.696 1.00 38.22 105 ILE A N 1
ATOM 834 C CA . ILE A 1 105 ? 10.296 -13.546 -13.129 1.00 38.22 105 ILE A CA 1
ATOM 835 C C . ILE A 1 105 ? 8.784 -13.724 -13.234 1.00 38.22 105 ILE A C 1
ATOM 837 O O . ILE A 1 105 ? 8.174 -12.979 -14.031 1.00 38.22 105 ILE A O 1
#

Foldseek 3Di:
DPPDDDPCLVVLLVLLVVVVVDPLVVSCVVSVHDSVSSVVSVVCNVVSVVCVPPDPLVVVLVVVVVVVVVVPVDPCDPVVSQVVVCVSDVVSVVVPDCVVVVVVD

Radius of gyration: 18.67 Å; chains: 1; bounding box: 45×34×40 Å

Sequence (105 aa):
MKKWPKNKNKTKLKGAEASKSAPVAQVATQLGVHRSSVYRWQKHAKAMEANKKAGNKYCVLLDYVAEMRKNRKLCLTTKCLILMMAKFDPAFVRARQNTALRSWI

Secondary structure (DSSP, 8-state):
--------HHHHHHHHHHHHHS-HHHHHHHHT--HHHHHHHHHTHHHHHHTSS---HHHHHHHHHHHHHH-TTS---HHHHHHHHHHH-HHHHHH--HHHHHT--

pLDDT: mean 70.25, std 15.34, range [38.22, 93.06]